Protein AF-A0A7S2K1T1-F1 (afdb_monomer)

Sequence (163 aa):
AFFVMLGIGYVFSIVCDGRDSVTALYFAISTLSTAGMVTTKTVGNSAHVVFLSFYCLIGVPIYCTMLGSFANILTQRYMEQQVEETINASLTAAETEFLGHLADDAGRGEITLAEFTELELLRLGAVDRDTLRRIREQFERLDRCGAGKLQKSQILHAHHASA

Organism: NCBI:txid1333877

Radius of gyration: 29.75 Å; Cα contacts (8 Å, |Δi|>4): 101; chains: 1; bounding box: 66×31×73 Å

Nearest PDB structures (foldseek):
  7oq1-assembly1_A  TM=8.433E-01  e=2.326E-02  Bacillus cereus ATCC 14579
  6v8y-assembly1_A-2  TM=8.614E-01  e=4.343E-02  Bacillus cereus
  3k0g-assembly1_A  TM=8.829E-01  e=6.937E-02  Bacillus cereus
  3k03-assembly1_A  TM=8.581E-01  e=7.307E-02  Bacillus cereus

Secondary structure (DSSP, 8-state):
-HHHHHHHHHHHHHHTT---HHHHHHHHHHHHTT---S--S-TT-HHHHHHHHHHHHHHHHHHHHHHHHHHHHHHHHHHHHHHHHHHHSPPPHHHHHHHHHHHHHTT-SS--HHHHHHHHHHHTTSS-HHHHHHHHHHHHHH-TT--S---HHHHHHHHHTT-

Foldseek 3Di:
DQVVLLVVQLCCCCPVQVDDSVVSSVCSVCLLCVVNPDDRPPPVDPVRVVVSVVSSVPSNVVSVVVVVVVVVVVVVVVLVVQLVCLVPDDDDPVLVVQQCVVCVVVVHNDRDPVSVVVSSCVSSVVDDPVRVVVVVVVVVVLPPVPPSDHDPVSVVVVVVVVD

Solvent-accessible surface area (backbone atoms only — not comparable to full-atom values): 9333 Å² total; per-residue (Å²): 110,52,71,57,50,40,48,53,39,24,50,47,30,33,73,77,59,68,40,57,69,70,59,11,46,50,30,23,53,28,41,34,70,69,67,50,83,53,75,74,87,56,75,87,39,67,68,58,54,55,50,49,52,55,47,43,68,54,33,31,59,43,40,51,54,52,51,50,52,52,49,48,56,56,49,49,53,54,51,53,49,50,51,53,51,58,72,70,46,80,82,48,74,68,55,53,49,51,50,48,53,59,20,53,76,69,73,35,102,59,82,47,73,66,61,54,49,54,50,50,37,45,74,68,63,76,44,54,74,68,60,53,50,53,54,50,54,52,49,53,70,68,31,80,78,72,71,89,63,81,55,74,68,63,57,56,58,53,62,67,76,75,113

Mean predicted aligned error: 11.03 Å

InterPro domains:
  IPR011992 EF-hand domain pair [SSF47473] (87-158)

pLDDT: mean 82.59, std 10.38, range [40.81, 94.25]

Structure (mmCIF, N/CA/C/O backbone):
data_AF-A0A7S2K1T1-F1
#
_entry.id   AF-A0A7S2K1T1-F1
#
loop_
_atom_site.group_PDB
_atom_site.id
_atom_site.type_symbol
_atom_site.label_atom_id
_atom_site.label_alt_id
_atom_site.label_comp_id
_atom_site.label_asym_id
_atom_site.label_entity_id
_atom_site.label_seq_id
_atom_site.pdbx_PDB_ins_code
_atom_site.Cartn_x
_atom_site.Cartn_y
_atom_site.Cartn_z
_atom_site.occupancy
_atom_site.B_iso_or_equiv
_atom_site.auth_seq_id
_atom_site.auth_comp_id
_atom_site.auth_asym_id
_atom_site.auth_atom_id
_atom_site.pdbx_PDB_model_num
ATOM 1 N N . ALA A 1 1 ? 3.862 -7.357 -16.609 1.00 84.69 1 ALA A N 1
ATOM 2 C CA . ALA A 1 1 ? 3.775 -6.181 -17.503 1.00 84.69 1 ALA A CA 1
ATOM 3 C C . ALA A 1 1 ? 5.008 -5.283 -17.390 1.00 84.69 1 ALA A C 1
ATOM 5 O O . ALA A 1 1 ? 5.692 -5.107 -18.388 1.00 84.69 1 ALA A O 1
ATOM 6 N N . PHE A 1 2 ? 5.348 -4.786 -16.194 1.00 88.88 2 PHE A N 1
ATOM 7 C CA . PHE A 1 2 ? 6.507 -3.902 -16.000 1.00 88.88 2 PHE A CA 1
ATOM 8 C C . PHE A 1 2 ? 7.837 -4.481 -16.516 1.00 88.88 2 PHE A C 1
ATOM 10 O O . PHE A 1 2 ? 8.474 -3.869 -17.366 1.00 88.88 2 PHE A O 1
ATOM 17 N N . PHE A 1 3 ? 8.210 -5.694 -16.091 1.00 90.44 3 PHE A N 1
ATOM 18 C CA . PHE A 1 3 ? 9.455 -6.339 -16.538 1.00 90.44 3 PHE A CA 1
ATOM 19 C C . PHE A 1 3 ? 9.522 -6.565 -18.056 1.00 90.44 3 PHE A C 1
ATOM 21 O O . PHE A 1 3 ? 10.604 -6.547 -18.632 1.00 90.44 3 PHE A O 1
ATOM 28 N N . VAL A 1 4 ? 8.369 -6.730 -18.714 1.00 91.69 4 VAL A N 1
ATOM 29 C CA . VAL A 1 4 ? 8.293 -6.876 -20.176 1.00 91.69 4 VAL A CA 1
ATOM 30 C C . VAL A 1 4 ? 8.620 -5.549 -20.854 1.00 91.69 4 VAL A C 1
ATOM 32 O O . VAL A 1 4 ? 9.453 -5.524 -21.754 1.00 91.69 4 VAL A O 1
ATOM 35 N N . MET A 1 5 ? 8.035 -4.438 -20.390 1.00 90.56 5 MET A N 1
ATOM 36 C CA . MET A 1 5 ? 8.374 -3.106 -20.906 1.00 90.56 5 MET A CA 1
ATOM 37 C C . MET A 1 5 ? 9.839 -2.760 -20.643 1.00 90.56 5 MET A C 1
ATOM 39 O O . MET A 1 5 ? 10.531 -2.317 -21.552 1.00 90.56 5 MET A O 1
ATOM 43 N N . LEU A 1 6 ? 10.348 -3.065 -19.449 1.00 92.88 6 LEU A N 1
ATOM 44 C CA . LEU A 1 6 ? 11.758 -2.875 -19.119 1.00 92.88 6 LEU A CA 1
ATOM 45 C C . LEU A 1 6 ? 12.680 -3.655 -20.072 1.00 92.88 6 LEU A C 1
ATOM 47 O O . LEU A 1 6 ? 13.657 -3.098 -20.567 1.00 92.88 6 LEU A O 1
ATOM 51 N N . GLY A 1 7 ? 12.340 -4.909 -20.387 1.00 92.38 7 GLY A N 1
ATOM 52 C CA . GLY A 1 7 ? 13.068 -5.718 -21.366 1.00 92.38 7 GLY A CA 1
ATOM 53 C C . GLY A 1 7 ? 13.017 -5.142 -22.785 1.00 92.38 7 GLY A C 1
ATOM 54 O O . GLY A 1 7 ? 14.045 -5.078 -23.453 1.00 92.38 7 GLY A O 1
ATOM 55 N N . ILE A 1 8 ? 11.851 -4.664 -23.231 1.00 91.75 8 ILE A N 1
ATOM 56 C CA . ILE A 1 8 ? 11.682 -4.029 -24.548 1.00 91.75 8 ILE A CA 1
ATOM 57 C C . ILE A 1 8 ? 12.561 -2.773 -24.666 1.00 91.75 8 ILE A C 1
ATOM 59 O O . ILE A 1 8 ? 13.291 -2.629 -25.647 1.00 91.75 8 ILE A O 1
ATOM 63 N N . GLY A 1 9 ? 12.547 -1.896 -23.657 1.00 89.00 9 GLY A N 1
ATOM 64 C CA . GLY A 1 9 ? 13.394 -0.700 -23.627 1.00 89.00 9 GLY A CA 1
ATOM 65 C C . GLY A 1 9 ? 14.889 -1.029 -23.579 1.00 89.00 9 GLY A C 1
ATOM 66 O O . GLY A 1 9 ? 15.683 -0.386 -24.266 1.00 89.00 9 GLY A O 1
ATOM 67 N N . TYR A 1 10 ? 15.271 -2.061 -22.822 1.00 91.62 10 TYR A N 1
ATOM 68 C CA . TYR A 1 10 ? 16.651 -2.545 -22.731 1.00 91.62 10 TYR A CA 1
ATOM 69 C C . TYR A 1 10 ? 17.167 -3.063 -24.080 1.00 91.62 10 TYR A C 1
ATOM 71 O O . TYR A 1 10 ? 18.208 -2.612 -24.561 1.00 91.62 10 TYR A O 1
ATOM 79 N N . VAL A 1 11 ? 16.412 -3.957 -24.728 1.00 90.94 11 VAL A N 1
ATOM 80 C CA . VAL A 1 11 ? 16.776 -4.527 -26.035 1.00 90.94 11 VAL A CA 1
ATOM 81 C C . VAL A 1 11 ? 16.836 -3.438 -27.104 1.00 90.94 11 VAL A C 1
ATOM 83 O O . VAL A 1 11 ? 17.798 -3.397 -27.868 1.00 90.94 11 VAL A O 1
ATOM 86 N N . PHE A 1 12 ? 15.871 -2.514 -27.124 1.00 88.75 12 PHE A N 1
ATOM 87 C CA . PHE A 1 12 ? 15.893 -1.367 -28.033 1.00 88.75 12 PHE A CA 1
ATOM 88 C C . PHE A 1 12 ? 17.163 -0.520 -27.854 1.00 88.75 12 PHE A C 1
ATOM 90 O O . PHE A 1 12 ? 17.811 -0.148 -28.831 1.00 88.75 12 PHE A O 1
ATOM 97 N N . SER A 1 13 ? 17.569 -0.258 -26.610 1.00 86.06 13 SER A N 1
ATOM 98 C CA . SER A 1 13 ? 18.746 0.567 -26.319 1.00 86.06 13 SER A CA 1
ATOM 99 C C . SER A 1 13 ? 20.074 -0.095 -26.726 1.00 86.06 13 SER A C 1
ATOM 101 O O . SER A 1 13 ? 21.000 0.599 -27.151 1.00 86.06 13 SER A O 1
ATOM 103 N N . ILE A 1 14 ? 20.164 -1.428 -26.660 1.00 88.06 14 ILE A N 1
ATOM 104 C CA . ILE A 1 14 ? 21.338 -2.184 -27.130 1.00 88.06 14 ILE A CA 1
ATOM 105 C C . ILE A 1 14 ? 21.349 -2.297 -28.654 1.00 88.06 14 ILE A C 1
ATOM 107 O O . ILE A 1 14 ? 22.350 -1.970 -29.284 1.00 88.06 14 ILE A O 1
ATOM 111 N N . VAL A 1 15 ? 20.250 -2.757 -29.255 1.00 85.31 15 VAL A N 1
ATOM 112 C CA . VAL A 1 15 ? 20.211 -3.115 -30.681 1.00 85.31 15 VAL A CA 1
ATOM 113 C C . VAL A 1 15 ? 20.178 -1.876 -31.569 1.00 85.31 15 VAL A C 1
ATOM 115 O O . VAL A 1 15 ? 20.888 -1.818 -32.569 1.00 85.31 15 VAL A O 1
ATOM 118 N N . CYS A 1 16 ? 19.361 -0.883 -31.220 1.00 79.31 16 CYS A N 1
ATOM 119 C CA . CYS A 1 16 ? 19.138 0.278 -32.077 1.00 79.31 16 CYS A CA 1
ATOM 120 C C . CYS A 1 16 ? 20.119 1.419 -31.785 1.00 79.31 16 CYS A C 1
ATOM 122 O O . CYS A 1 16 ? 20.466 2.172 -32.689 1.00 79.31 16 CYS A O 1
ATOM 124 N N . ASP A 1 17 ? 20.565 1.549 -30.536 1.00 76.88 17 ASP A N 1
ATOM 125 C CA . ASP A 1 17 ? 21.424 2.649 -30.081 1.00 76.88 17 ASP A CA 1
ATOM 126 C C . ASP A 1 17 ? 22.869 2.197 -29.766 1.00 76.88 17 ASP A C 1
ATOM 128 O O . ASP A 1 17 ? 23.715 3.034 -29.424 1.00 76.88 17 ASP A O 1
ATOM 132 N N . GLY A 1 18 ? 23.162 0.892 -29.880 1.00 78.50 18 GLY A N 1
ATOM 133 C CA . GLY A 1 18 ? 24.506 0.318 -29.737 1.00 78.50 18 GLY A CA 1
ATOM 134 C C . GLY A 1 18 ? 25.139 0.563 -28.369 1.00 78.50 18 GLY A C 1
ATOM 135 O O . GLY A 1 18 ? 26.351 0.759 -28.273 1.00 78.50 18 GLY A O 1
ATOM 136 N N . ARG A 1 19 ? 24.329 0.686 -27.312 1.00 78.19 19 ARG A N 1
ATOM 137 C CA . ARG A 1 19 ? 24.822 1.074 -25.986 1.00 78.19 19 ARG A CA 1
ATOM 138 C C . ARG A 1 19 ? 25.366 -0.100 -25.204 1.00 78.19 19 ARG A C 1
ATOM 140 O O . ARG A 1 19 ? 24.911 -1.229 -25.346 1.00 78.19 19 ARG A O 1
ATOM 147 N N . ASP A 1 20 ? 26.282 0.238 -24.305 1.00 88.69 20 ASP A N 1
ATOM 148 C CA . ASP A 1 20 ? 26.685 -0.659 -23.238 1.00 88.69 20 ASP A CA 1
ATOM 149 C C . ASP A 1 20 ? 25.468 -1.104 -22.410 1.00 88.69 20 ASP A C 1
ATOM 151 O O . ASP A 1 20 ? 24.548 -0.314 -22.154 1.00 88.69 20 ASP A O 1
ATOM 155 N N . SER A 1 21 ? 25.491 -2.362 -21.973 1.00 86.12 21 SER A N 1
ATOM 156 C CA . SER A 1 21 ? 24.413 -3.014 -21.228 1.00 86.12 21 SER A CA 1
ATOM 157 C C . SER A 1 21 ? 23.981 -2.218 -19.993 1.00 86.12 21 SER A C 1
ATOM 159 O O . SER A 1 21 ? 22.788 -2.112 -19.708 1.00 86.12 21 SER A O 1
ATOM 161 N N . VAL A 1 22 ? 24.920 -1.587 -19.280 1.00 89.00 22 VAL A N 1
ATOM 162 C CA . VAL A 1 22 ? 24.603 -0.788 -18.085 1.00 89.00 22 VAL A CA 1
ATOM 163 C C . VAL A 1 22 ? 23.828 0.473 -18.467 1.00 89.00 22 VAL A C 1
ATOM 165 O O . VAL A 1 22 ? 22.829 0.823 -17.836 1.00 89.00 22 VAL A O 1
ATOM 168 N N . THR A 1 23 ? 24.238 1.130 -19.552 1.00 87.25 23 THR A N 1
ATOM 169 C CA . THR A 1 23 ? 23.576 2.350 -20.038 1.00 87.25 23 THR A CA 1
ATOM 170 C C . THR A 1 23 ? 22.198 2.039 -20.626 1.00 87.25 23 THR A C 1
ATOM 172 O O 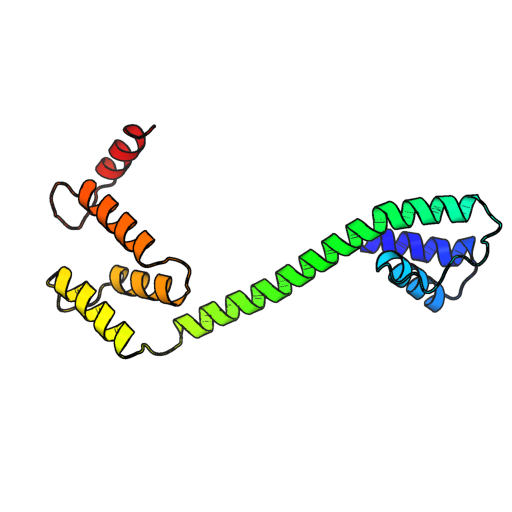. THR A 1 23 ? 21.274 2.841 -20.492 1.00 87.25 23 THR A O 1
ATOM 175 N N . ALA A 1 24 ? 22.036 0.869 -21.248 1.00 88.75 24 ALA A N 1
ATOM 176 C CA . ALA A 1 24 ? 20.759 0.393 -21.770 1.00 88.75 24 ALA A CA 1
ATOM 177 C C . ALA A 1 24 ? 19.733 0.132 -20.658 1.00 88.75 24 ALA A C 1
ATOM 179 O O . ALA A 1 24 ? 18.571 0.529 -20.772 1.00 88.75 24 ALA A O 1
ATOM 180 N N . LEU A 1 25 ? 20.167 -0.485 -19.555 1.00 89.62 25 LEU A N 1
ATOM 181 C CA . LEU A 1 25 ? 19.308 -0.704 -18.393 1.00 89.62 25 LEU A CA 1
ATOM 182 C C . LEU A 1 25 ? 18.933 0.622 -17.725 1.00 89.62 25 LEU A C 1
ATOM 184 O O . LEU A 1 25 ? 17.765 0.853 -17.408 1.00 89.62 25 LEU A O 1
ATOM 188 N N . TYR A 1 26 ? 19.910 1.515 -17.569 1.00 89.81 26 TYR A N 1
ATOM 189 C CA . TYR A 1 26 ? 19.686 2.842 -17.007 1.00 89.81 26 TYR A CA 1
ATOM 190 C C . TYR A 1 26 ? 18.701 3.667 -17.849 1.00 89.81 26 TYR A C 1
ATOM 192 O O . TYR A 1 26 ? 17.804 4.298 -17.294 1.00 89.81 26 TYR A O 1
ATOM 200 N N . PHE A 1 27 ? 18.798 3.593 -19.180 1.00 90.00 27 PHE A N 1
ATOM 201 C CA . PHE A 1 27 ? 17.822 4.180 -20.097 1.00 90.00 27 PHE A CA 1
ATOM 202 C C . PHE A 1 27 ? 16.413 3.629 -19.851 1.00 90.00 27 PHE A C 1
ATOM 204 O O . PHE A 1 27 ? 15.499 4.398 -19.572 1.00 90.00 27 PHE A O 1
ATOM 211 N N . ALA A 1 28 ? 16.240 2.304 -19.885 1.00 90.62 28 ALA A N 1
ATOM 212 C CA . ALA A 1 28 ? 14.925 1.683 -19.740 1.00 90.62 28 ALA A CA 1
ATOM 213 C C . ALA A 1 28 ? 14.243 2.060 -18.413 1.00 90.62 28 ALA A C 1
ATOM 215 O O . ALA A 1 28 ? 13.061 2.406 -18.411 1.00 90.62 28 ALA A O 1
ATOM 216 N N . ILE A 1 29 ? 14.991 2.050 -17.303 1.00 91.19 29 ILE A N 1
ATOM 217 C CA . ILE A 1 29 ? 14.479 2.415 -15.974 1.00 91.19 29 ILE A CA 1
ATOM 218 C C . ILE A 1 29 ? 14.183 3.916 -15.892 1.00 91.19 29 ILE A C 1
ATOM 220 O O . ILE A 1 29 ? 13.101 4.293 -15.450 1.00 91.19 29 ILE A O 1
ATOM 224 N N . SER A 1 30 ? 15.111 4.774 -16.332 1.00 91.88 30 SER A N 1
ATOM 225 C CA . SER A 1 30 ? 14.960 6.234 -16.259 1.00 91.88 30 SER A CA 1
ATOM 226 C C . SER A 1 30 ? 13.800 6.747 -17.116 1.00 91.88 30 SER A C 1
ATOM 228 O O . SER A 1 30 ? 13.092 7.670 -16.717 1.00 91.88 30 SER A O 1
ATOM 230 N N . THR A 1 31 ? 13.569 6.142 -18.282 1.00 91.06 31 THR A N 1
ATOM 231 C CA . THR A 1 31 ? 12.447 6.493 -19.156 1.00 91.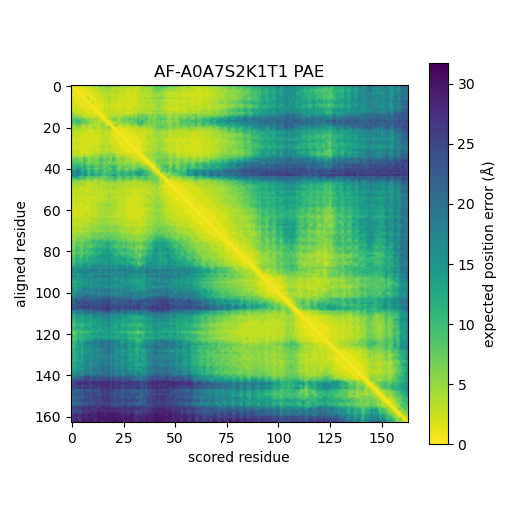06 31 THR A CA 1
ATOM 232 C C . THR A 1 31 ? 11.108 6.049 -18.561 1.00 91.06 31 THR A C 1
ATOM 234 O O . THR A 1 31 ? 10.169 6.841 -18.534 1.00 91.06 31 THR A O 1
ATOM 237 N N . LEU A 1 32 ? 11.013 4.821 -18.033 1.00 91.38 32 LEU A N 1
ATOM 238 C CA . LEU A 1 32 ? 9.784 4.328 -17.391 1.00 91.38 32 LEU A CA 1
ATOM 239 C C . LEU A 1 32 ? 9.445 5.088 -16.101 1.00 91.38 32 LEU A C 1
ATOM 241 O O . LEU A 1 32 ? 8.270 5.299 -15.813 1.00 91.38 32 LEU A O 1
ATOM 245 N N . SER A 1 33 ? 10.458 5.534 -15.351 1.00 91.62 33 SER A N 1
ATOM 246 C CA . SER A 1 33 ? 10.280 6.299 -14.115 1.00 91.62 33 SER A CA 1
ATOM 247 C C . SER A 1 33 ? 9.953 7.776 -14.332 1.00 91.62 33 SER A C 1
ATOM 249 O O . SER A 1 33 ? 9.840 8.510 -13.354 1.00 91.62 33 SER A O 1
ATOM 251 N N . THR A 1 34 ? 9.801 8.222 -15.585 1.00 88.81 34 THR A N 1
ATOM 252 C CA . THR A 1 34 ? 9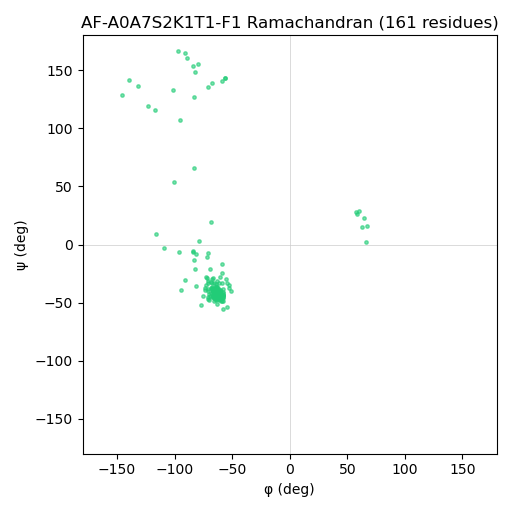.614 9.627 -16.009 1.00 88.81 34 THR A CA 1
ATOM 253 C C . THR A 1 34 ? 10.804 10.556 -15.767 1.00 88.81 34 THR A C 1
ATOM 255 O O . THR A 1 34 ? 10.732 11.732 -16.110 1.00 88.81 34 THR A O 1
ATOM 258 N N . ALA A 1 35 ? 11.923 10.046 -15.246 1.00 89.06 35 ALA A N 1
ATOM 259 C CA . ALA A 1 35 ? 13.122 10.853 -15.042 1.00 89.06 35 ALA A CA 1
ATOM 260 C C . ALA A 1 35 ? 13.757 11.297 -16.371 1.00 89.06 35 ALA A C 1
ATOM 262 O O . ALA A 1 35 ? 14.285 12.400 -16.458 1.00 89.06 35 ALA A O 1
ATOM 263 N N . GLY A 1 36 ? 13.718 10.438 -17.398 1.00 81.81 36 GLY A N 1
ATOM 264 C CA . GLY A 1 36 ? 14.118 10.790 -18.765 1.00 81.81 36 GLY A CA 1
ATOM 265 C C . GLY A 1 36 ? 15.564 11.282 -18.914 1.00 81.81 36 GLY A C 1
ATOM 266 O O . GLY A 1 36 ? 15.856 12.024 -19.847 1.00 81.81 36 GLY A O 1
ATOM 267 N N . MET A 1 37 ? 16.474 10.881 -18.018 1.00 80.19 37 MET A N 1
ATOM 268 C CA . MET A 1 37 ? 17.851 11.402 -17.956 1.00 80.19 37 MET A CA 1
ATOM 269 C C . MET A 1 37 ? 18.714 10.976 -19.145 1.00 80.19 37 MET A C 1
ATOM 271 O O . MET A 1 37 ? 19.720 11.613 -19.450 1.00 80.19 37 MET A O 1
ATOM 275 N N . VAL A 1 38 ? 18.325 9.904 -19.833 1.00 78.69 38 VAL A N 1
ATOM 276 C CA . VAL A 1 38 ? 18.989 9.445 -21.049 1.00 78.69 38 VAL A CA 1
ATOM 277 C C . VAL A 1 38 ? 17.960 9.390 -22.166 1.00 78.69 38 VAL A C 1
ATOM 279 O O . VAL A 1 38 ? 16.988 8.648 -22.087 1.00 78.69 38 VAL A O 1
ATOM 282 N N . THR A 1 39 ? 18.185 10.166 -23.222 1.00 72.00 39 THR A N 1
ATOM 283 C CA . THR A 1 39 ? 17.398 10.111 -24.464 1.00 72.00 39 THR A CA 1
ATOM 284 C C . THR A 1 39 ? 18.108 9.258 -25.507 1.00 72.00 39 THR A C 1
ATOM 286 O O . THR A 1 39 ? 19.279 8.942 -25.322 1.00 72.00 39 THR A O 1
ATOM 289 N N . THR A 1 40 ? 17.439 8.862 -26.591 1.00 69.75 40 THR A N 1
ATOM 290 C CA . THR A 1 40 ? 18.044 8.115 -27.710 1.00 69.75 40 THR A CA 1
ATOM 291 C C . THR A 1 40 ? 19.200 8.898 -28.338 1.00 69.75 40 THR A C 1
ATOM 293 O O . THR A 1 40 ? 19.079 10.108 -28.516 1.00 69.75 40 THR A O 1
ATOM 296 N N . LYS A 1 41 ? 20.298 8.236 -28.725 1.00 65.75 41 LYS A N 1
ATOM 297 C CA . LYS A 1 41 ? 21.446 8.903 -29.380 1.00 65.75 41 LYS A CA 1
ATOM 298 C C . LYS A 1 41 ? 21.060 9.426 -30.764 1.00 65.75 41 LYS A C 1
ATOM 300 O O . LYS A 1 41 ? 21.587 10.432 -31.229 1.00 65.75 41 LYS A O 1
ATOM 305 N N . THR A 1 42 ? 20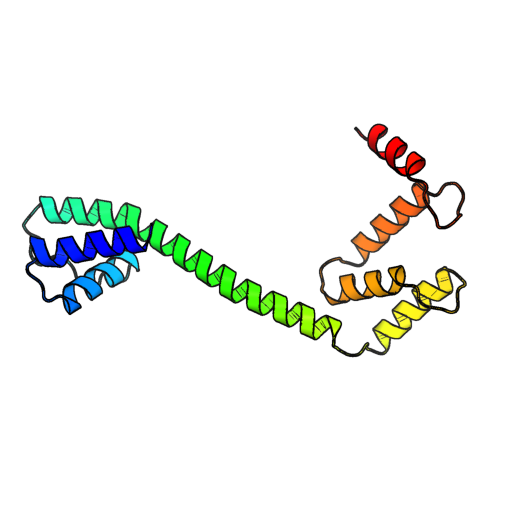.105 8.755 -31.397 1.00 64.69 42 THR A N 1
ATOM 306 C CA . THR A 1 42 ? 19.728 8.956 -32.795 1.00 64.69 42 THR A CA 1
ATOM 307 C C . THR A 1 42 ? 18.464 9.813 -32.926 1.00 64.69 42 THR A C 1
ATOM 309 O O . THR A 1 42 ? 17.499 9.413 -33.569 1.00 64.69 42 THR A O 1
ATOM 312 N N . VAL A 1 43 ? 18.453 11.007 -32.316 1.00 63.16 43 VAL A N 1
ATOM 313 C CA . VAL A 1 43 ? 17.286 11.927 -32.325 1.00 63.16 43 VAL A CA 1
ATOM 314 C C . VAL A 1 43 ? 16.860 12.325 -33.749 1.00 63.16 43 VAL A C 1
ATOM 316 O O . VAL A 1 43 ? 15.695 12.623 -33.988 1.00 63.16 43 VAL A O 1
ATOM 319 N N . GLY A 1 44 ? 17.779 12.270 -34.720 1.00 64.56 44 GLY A N 1
ATOM 320 C CA . GLY A 1 44 ? 17.481 12.511 -36.136 1.00 64.56 44 GLY A CA 1
ATOM 321 C C . GLY A 1 44 ? 16.689 11.398 -36.835 1.00 64.56 44 GLY A C 1
ATOM 322 O O . GLY A 1 44 ? 16.222 11.611 -37.950 1.00 64.56 44 GLY A O 1
ATOM 323 N N . ASN A 1 45 ? 16.517 10.223 -36.216 1.00 78.69 45 ASN A N 1
ATOM 324 C CA . ASN A 1 45 ? 15.737 9.129 -36.789 1.00 78.69 45 ASN A CA 1
ATOM 325 C C . ASN A 1 45 ? 14.297 9.149 -36.257 1.00 78.69 45 ASN A C 1
ATOM 327 O O . ASN A 1 45 ? 14.028 8.756 -35.118 1.00 78.69 45 ASN A O 1
ATOM 331 N N . SER A 1 46 ? 13.356 9.551 -37.113 1.00 81.44 46 SER A N 1
ATOM 332 C CA . SER A 1 46 ? 11.932 9.656 -36.775 1.00 81.44 46 SER A CA 1
ATOM 333 C C . SER A 1 46 ? 11.335 8.348 -36.238 1.00 81.44 46 SER A C 1
ATOM 335 O O . SER A 1 46 ? 10.449 8.395 -35.389 1.00 81.44 46 SER A O 1
ATOM 337 N N . ALA A 1 47 ? 11.844 7.181 -36.653 1.00 83.62 47 ALA A N 1
ATOM 338 C CA . ALA A 1 47 ? 11.355 5.890 -36.167 1.00 83.62 47 ALA A CA 1
ATOM 339 C C . ALA A 1 47 ? 11.641 5.666 -34.668 1.00 83.62 47 ALA A C 1
ATOM 341 O O . ALA A 1 47 ? 10.794 5.138 -33.949 1.00 83.62 47 ALA A O 1
ATOM 342 N N . HIS A 1 48 ? 12.804 6.110 -34.176 1.00 84.81 48 HIS A N 1
ATOM 343 C CA . HIS A 1 48 ? 13.187 5.954 -32.767 1.00 84.81 48 HIS A CA 1
ATOM 344 C C . HIS A 1 48 ? 12.357 6.868 -31.868 1.00 84.81 48 HIS A C 1
ATOM 346 O O . HIS A 1 48 ? 11.952 6.463 -30.781 1.00 84.81 48 HIS A O 1
ATOM 352 N N . VAL A 1 49 ? 12.078 8.084 -32.344 1.00 84.50 49 VAL A N 1
ATOM 353 C CA . VAL A 1 49 ? 11.256 9.061 -31.624 1.00 84.50 49 VAL A CA 1
ATOM 354 C C . VAL A 1 49 ? 9.825 8.549 -31.485 1.00 84.50 49 VAL A C 1
ATOM 356 O O . VAL A 1 49 ? 9.293 8.543 -30.379 1.00 84.50 49 VAL A O 1
ATOM 359 N N . VAL A 1 50 ? 9.229 8.043 -32.570 1.00 88.81 50 VAL A N 1
ATOM 360 C CA . VAL A 1 50 ? 7.869 7.478 -32.544 1.00 88.81 50 VAL A CA 1
ATOM 361 C C . VAL A 1 50 ? 7.790 6.272 -31.607 1.00 88.81 50 VAL A C 1
ATOM 363 O O . VAL A 1 50 ? 6.877 6.196 -30.785 1.00 88.81 50 VAL A O 1
ATOM 366 N N . PHE A 1 51 ? 8.765 5.359 -31.672 1.00 88.81 51 PHE A N 1
ATOM 367 C CA . PHE A 1 51 ? 8.838 4.234 -30.741 1.00 88.81 51 PHE A CA 1
ATOM 368 C C . PHE A 1 51 ? 8.914 4.707 -29.286 1.00 88.81 51 PHE A C 1
ATOM 370 O O . PHE A 1 51 ? 8.133 4.247 -28.454 1.00 88.81 51 PHE A O 1
ATOM 377 N N . LEU A 1 52 ? 9.806 5.657 -28.984 1.00 88.50 52 LEU A N 1
ATOM 378 C CA . LEU A 1 52 ? 9.968 6.202 -27.638 1.00 88.50 52 LEU A CA 1
ATOM 379 C C . LEU A 1 52 ? 8.677 6.858 -27.133 1.00 88.50 52 LEU A C 1
ATOM 381 O O . LEU A 1 52 ? 8.320 6.673 -25.973 1.00 88.50 52 LEU A O 1
ATOM 385 N N . SER A 1 53 ? 7.944 7.573 -27.990 1.00 89.19 53 SER A N 1
ATOM 386 C CA . SER A 1 53 ? 6.659 8.177 -27.626 1.00 89.19 53 SER A CA 1
ATOM 387 C C . SER A 1 53 ? 5.634 7.130 -27.187 1.00 89.19 53 SER A C 1
ATOM 389 O O . SER A 1 53 ? 5.045 7.272 -26.116 1.00 89.19 53 SER A O 1
ATOM 391 N N . PHE A 1 54 ? 5.451 6.054 -27.960 1.00 91.75 54 PHE A N 1
ATOM 392 C CA . PHE A 1 54 ? 4.537 4.968 -27.581 1.00 91.75 54 PHE A CA 1
ATOM 393 C C . PHE A 1 54 ? 5.026 4.197 -26.354 1.00 91.75 54 PHE A C 1
ATOM 395 O O . PHE A 1 54 ? 4.231 3.840 -25.483 1.00 91.75 54 PHE A O 1
ATOM 402 N N . TYR A 1 55 ? 6.336 3.980 -26.265 1.00 90.75 55 TYR A N 1
ATOM 403 C CA . TYR A 1 55 ? 6.963 3.318 -25.132 1.00 90.75 55 TYR A CA 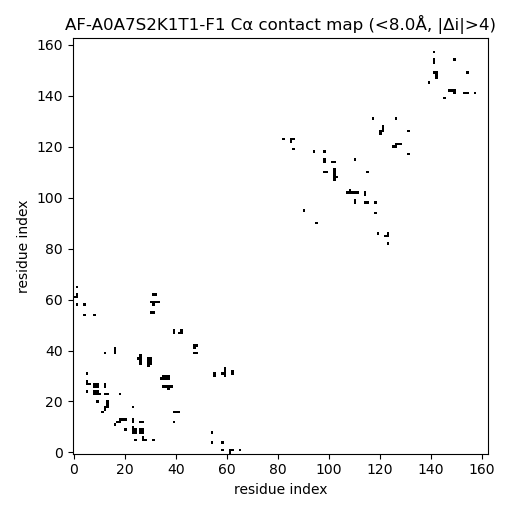1
ATOM 404 C C . TYR A 1 55 ? 6.730 4.088 -23.829 1.00 90.75 55 TYR A C 1
ATOM 406 O O . TYR A 1 55 ? 6.316 3.490 -22.840 1.00 90.75 55 TYR A O 1
ATOM 414 N N . CYS A 1 56 ? 6.907 5.410 -23.826 1.00 91.06 56 CYS A N 1
ATOM 415 C CA . CYS A 1 56 ? 6.606 6.251 -22.669 1.00 91.06 56 CYS A CA 1
ATOM 416 C C . CYS A 1 56 ? 5.106 6.270 -22.353 1.00 91.06 56 CYS A C 1
ATOM 418 O O . CYS A 1 56 ? 4.727 6.118 -21.193 1.00 91.06 56 CYS A O 1
ATOM 420 N N . LEU A 1 57 ? 4.253 6.414 -23.374 1.00 93.19 57 LEU A N 1
ATOM 421 C CA . LEU A 1 57 ? 2.800 6.509 -23.205 1.00 93.19 57 LEU A CA 1
ATOM 422 C C . LEU A 1 57 ? 2.211 5.285 -22.489 1.00 93.19 57 LEU A C 1
ATOM 424 O O . LEU A 1 57 ? 1.312 5.429 -21.667 1.00 93.19 57 LEU A O 1
ATOM 428 N N . ILE A 1 58 ? 2.727 4.090 -22.783 1.00 92.81 58 ILE A N 1
ATOM 429 C CA . ILE A 1 58 ? 2.246 2.832 -22.193 1.00 92.81 58 ILE A CA 1
ATOM 430 C C . ILE A 1 58 ? 3.082 2.435 -20.969 1.00 92.81 58 ILE A C 1
ATOM 432 O O . ILE A 1 58 ? 2.556 1.951 -19.965 1.00 92.81 58 ILE A O 1
ATOM 436 N N . GLY A 1 59 ? 4.395 2.639 -21.033 1.00 90.50 59 GLY A N 1
ATOM 437 C CA . GLY A 1 59 ? 5.337 2.213 -20.008 1.00 90.50 59 GLY A CA 1
ATOM 438 C C . GLY A 1 59 ? 5.199 2.979 -18.694 1.00 90.50 59 GLY A C 1
ATOM 439 O O . GLY A 1 59 ? 5.280 2.365 -17.630 1.00 90.50 59 GLY A O 1
ATOM 440 N N . VAL A 1 60 ? 4.925 4.287 -18.750 1.00 93.38 60 VAL A N 1
ATOM 441 C CA . VAL A 1 60 ? 4.783 5.130 -17.551 1.00 93.38 60 VAL A CA 1
ATOM 442 C C . VAL A 1 60 ? 3.562 4.729 -16.703 1.00 93.38 60 VAL A C 1
ATOM 444 O O . VAL A 1 60 ? 3.741 4.491 -15.505 1.00 93.38 60 VAL A O 1
ATOM 447 N N . PRO A 1 61 ? 2.343 4.552 -17.260 1.00 94.25 61 PRO A N 1
ATOM 448 C CA . PRO A 1 61 ? 1.215 4.020 -16.493 1.00 94.25 61 PRO A CA 1
ATOM 449 C C . PRO A 1 61 ? 1.498 2.642 -15.885 1.00 94.25 61 PRO A C 1
ATOM 451 O O . PRO A 1 61 ? 1.191 2.407 -14.718 1.00 94.25 61 PRO A O 1
ATOM 454 N N . ILE A 1 62 ? 2.140 1.738 -16.634 1.00 93.25 62 ILE A N 1
ATOM 455 C CA . ILE A 1 62 ? 2.496 0.406 -16.122 1.00 93.25 62 ILE A CA 1
ATOM 456 C C . ILE A 1 62 ? 3.476 0.517 -14.945 1.00 93.25 62 ILE A C 1
ATOM 458 O O . ILE A 1 62 ? 3.301 -0.173 -13.940 1.00 93.25 62 ILE A O 1
ATOM 462 N N . TYR A 1 63 ? 4.474 1.400 -15.023 1.00 92.62 63 TYR A N 1
ATOM 463 C CA . TYR A 1 63 ? 5.378 1.670 -13.904 1.00 92.62 63 TYR A CA 1
ATOM 464 C C . TYR A 1 63 ? 4.625 2.209 -12.678 1.00 92.62 63 TYR A C 1
ATOM 466 O O . TYR A 1 63 ? 4.830 1.718 -11.569 1.00 92.62 63 TYR A O 1
ATOM 474 N N . CYS A 1 64 ? 3.685 3.138 -12.877 1.00 92.38 64 CYS A N 1
ATOM 475 C CA . CYS A 1 64 ? 2.835 3.665 -11.809 1.00 92.38 64 CYS A CA 1
ATOM 476 C C . CYS A 1 64 ? 2.031 2.552 -11.108 1.00 92.38 64 CYS A C 1
ATOM 478 O O . CYS A 1 64 ? 2.016 2.481 -9.880 1.00 92.38 64 CYS A O 1
ATOM 480 N N . THR A 1 65 ? 1.439 1.619 -11.865 1.00 93.69 65 THR A N 1
ATOM 481 C CA . THR A 1 65 ? 0.697 0.487 -11.272 1.00 93.69 65 THR A CA 1
ATOM 482 C C . THR A 1 65 ? 1.584 -0.454 -10.454 1.00 93.69 65 THR A C 1
ATOM 484 O O . THR A 1 65 ? 1.161 -0.950 -9.406 1.00 93.69 65 THR A O 1
ATOM 487 N N . MET A 1 66 ? 2.833 -0.676 -10.883 1.00 92.56 66 MET A N 1
ATOM 488 C CA . MET A 1 66 ? 3.802 -1.446 -10.101 1.00 92.56 66 MET A CA 1
ATOM 489 C C . MET A 1 66 ? 4.132 -0.725 -8.793 1.00 92.56 66 MET A C 1
ATOM 491 O O . MET A 1 66 ? 4.134 -1.357 -7.738 1.00 92.56 66 MET A O 1
ATOM 495 N N . LEU A 1 67 ? 4.382 0.585 -8.852 1.00 92.31 67 LEU A N 1
ATOM 496 C CA . LEU A 1 67 ? 4.693 1.380 -7.669 1.00 92.31 67 LEU A CA 1
ATOM 497 C C . LEU A 1 67 ? 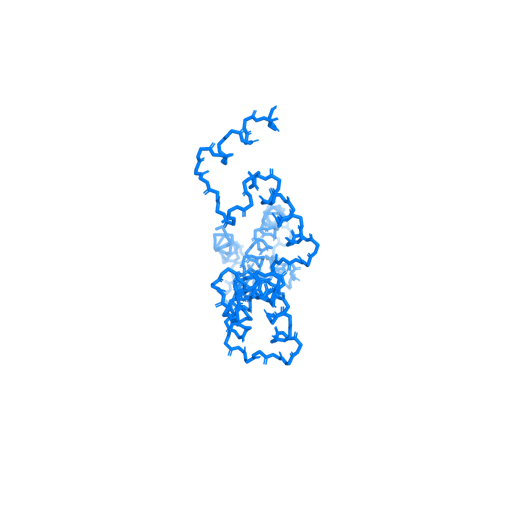3.523 1.390 -6.676 1.00 92.31 67 LEU A C 1
ATOM 499 O O . LEU A 1 67 ? 3.742 1.204 -5.483 1.00 92.31 67 LEU A O 1
ATOM 503 N N . GLY A 1 68 ? 2.285 1.511 -7.165 1.00 92.75 68 GLY A N 1
ATOM 504 C CA . GLY A 1 68 ? 1.081 1.388 -6.339 1.00 92.75 68 GLY A CA 1
ATOM 505 C C . GLY A 1 68 ? 0.951 0.010 -5.684 1.00 92.75 68 GLY A C 1
ATOM 506 O O . GLY A 1 68 ? 0.659 -0.086 -4.497 1.00 92.75 68 GLY A O 1
ATOM 507 N N . SER A 1 69 ? 1.258 -1.064 -6.415 1.00 92.44 69 SER A N 1
ATOM 508 C CA . SER A 1 69 ? 1.269 -2.421 -5.847 1.00 92.44 69 SER A CA 1
ATOM 509 C C . SER A 1 69 ? 2.329 -2.570 -4.751 1.00 92.44 69 SER A C 1
ATOM 511 O O . SER A 1 69 ? 2.076 -3.183 -3.718 1.00 92.44 69 SER A O 1
ATOM 513 N N . PHE A 1 70 ? 3.507 -1.975 -4.945 1.00 91.62 70 PHE A N 1
ATOM 514 C CA . PHE A 1 70 ? 4.569 -1.971 -3.941 1.00 91.62 70 PHE A CA 1
ATOM 515 C C . PHE A 1 70 ? 4.180 -1.162 -2.694 1.00 91.62 70 PHE A C 1
ATOM 517 O O . PHE A 1 70 ? 4.405 -1.614 -1.572 1.00 91.62 70 PHE A O 1
ATOM 524 N N . ALA A 1 71 ? 3.534 -0.008 -2.880 1.00 92.94 71 ALA A N 1
ATOM 525 C CA . ALA A 1 71 ? 2.985 0.788 -1.786 1.00 92.94 71 ALA A CA 1
ATOM 526 C C . ALA A 1 71 ? 1.910 0.017 -1.000 1.00 92.94 71 ALA A C 1
ATOM 528 O O . ALA A 1 71 ? 1.912 0.053 0.230 1.00 92.94 71 ALA A O 1
ATOM 529 N N . ASN A 1 72 ? 1.048 -0.744 -1.680 1.00 93.06 72 ASN A N 1
ATOM 530 C CA . ASN A 1 72 ? 0.059 -1.605 -1.026 1.00 93.06 72 ASN A CA 1
ATOM 531 C C . ASN A 1 72 ? 0.713 -2.703 -0.179 1.00 93.06 72 ASN A C 1
ATOM 533 O O . ASN A 1 72 ? 0.288 -2.934 0.943 1.00 93.06 72 ASN A O 1
ATOM 537 N N . ILE A 1 73 ? 1.778 -3.344 -0.666 1.00 92.19 73 ILE A N 1
ATOM 538 C CA . ILE A 1 73 ? 2.504 -4.358 0.119 1.00 92.19 73 ILE A CA 1
ATOM 539 C C . ILE A 1 73 ? 3.114 -3.736 1.382 1.00 92.19 73 ILE A C 1
ATOM 541 O O . ILE A 1 73 ? 3.056 -4.328 2.460 1.00 92.19 73 ILE A O 1
ATOM 545 N N . LEU A 1 74 ? 3.701 -2.542 1.259 1.00 89.94 74 LEU A N 1
ATOM 546 C CA . LEU A 1 74 ? 4.307 -1.850 2.394 1.00 89.94 74 LEU A CA 1
ATOM 547 C C . LEU A 1 74 ? 3.255 -1.423 3.427 1.00 89.94 74 LEU A C 1
ATOM 549 O O . LEU A 1 74 ? 3.440 -1.640 4.622 1.00 89.94 74 LEU A O 1
ATOM 553 N N . THR A 1 75 ? 2.146 -0.847 2.963 1.00 91.56 75 THR A N 1
ATOM 554 C CA . THR A 1 75 ? 1.039 -0.418 3.830 1.00 91.56 75 THR A CA 1
ATOM 555 C C . THR A 1 75 ? 0.340 -1.603 4.483 1.00 91.56 75 THR A C 1
ATOM 557 O O . THR A 1 75 ? 0.073 -1.540 5.676 1.00 91.56 75 THR A O 1
ATOM 560 N N . GLN A 1 76 ? 0.128 -2.707 3.764 1.00 90.81 76 GLN A N 1
ATOM 561 C CA . GLN A 1 76 ? -0.466 -3.920 4.324 1.00 90.81 76 GLN A CA 1
ATOM 562 C C . GLN A 1 76 ? 0.350 -4.452 5.507 1.00 90.81 76 GLN A C 1
ATOM 564 O O . GLN A 1 76 ? -0.218 -4.715 6.561 1.00 90.81 76 GLN A O 1
ATOM 569 N N . ARG A 1 77 ? 1.681 -4.534 5.379 1.00 87.06 77 ARG A N 1
ATOM 570 C CA . ARG A 1 77 ? 2.544 -4.968 6.491 1.00 87.06 77 ARG A CA 1
ATOM 571 C C . ARG A 1 77 ? 2.461 -4.044 7.697 1.00 87.06 77 ARG A C 1
ATOM 573 O O . ARG A 1 77 ? 2.443 -4.513 8.828 1.00 87.06 77 ARG A O 1
ATOM 580 N N . TYR A 1 78 ? 2.407 -2.739 7.452 1.00 85.81 78 TYR A N 1
ATOM 581 C CA . TYR A 1 78 ? 2.266 -1.752 8.517 1.00 85.81 78 TYR A CA 1
ATOM 582 C C . TYR A 1 78 ? 0.906 -1.858 9.225 1.00 85.81 78 TYR A C 1
ATOM 584 O O . TYR A 1 78 ? 0.836 -1.739 10.445 1.00 85.81 78 TYR A O 1
ATOM 592 N N . MET A 1 79 ? -0.169 -2.119 8.478 1.00 85.81 79 MET A N 1
ATOM 593 C CA . MET A 1 79 ? -1.497 -2.349 9.050 1.00 85.81 79 MET A CA 1
ATOM 594 C C . MET A 1 79 ? -1.550 -3.645 9.863 1.00 85.81 79 MET A C 1
ATOM 596 O O . MET A 1 79 ? -2.070 -3.631 10.971 1.00 85.81 79 MET A O 1
ATOM 600 N N . GLU A 1 80 ? -0.986 -4.742 9.352 1.00 87.06 80 GLU A N 1
ATOM 601 C CA . GLU A 1 80 ? -0.919 -6.025 10.068 1.00 87.06 80 GLU A CA 1
ATOM 602 C C . GLU A 1 80 ? -0.173 -5.886 11.404 1.00 87.06 80 GLU A C 1
ATOM 604 O O . GLU A 1 80 ? -0.666 -6.351 12.430 1.00 87.06 80 GLU A O 1
ATOM 609 N N . GLN A 1 81 ? 0.957 -5.171 11.413 1.00 86.38 81 GLN A N 1
ATOM 610 C CA . GLN A 1 81 ? 1.710 -4.888 12.638 1.00 86.38 81 GLN A CA 1
ATOM 611 C C . GLN A 1 81 ? 0.901 -4.064 13.642 1.00 86.38 81 GLN A C 1
ATOM 613 O O . GLN A 1 81 ? 0.852 -4.417 14.815 1.00 86.38 81 GLN A O 1
ATOM 618 N N . GLN A 1 82 ? 0.213 -3.009 13.198 1.00 85.19 82 GLN A N 1
ATOM 619 C CA . GLN A 1 82 ? -0.624 -2.204 14.092 1.00 85.19 82 GLN A CA 1
ATOM 620 C C . GLN A 1 82 ? -1.787 -2.993 14.696 1.00 85.19 82 GLN A C 1
ATOM 622 O O . GLN A 1 82 ? -2.120 -2.790 15.864 1.00 85.19 82 GLN A O 1
ATOM 627 N N . VAL A 1 83 ? -2.406 -3.890 13.925 1.00 86.31 83 VAL A N 1
ATOM 628 C CA . VAL A 1 83 ? -3.466 -4.770 14.436 1.00 86.31 83 VAL A CA 1
ATOM 629 C C . VAL A 1 83 ? -2.912 -5.663 15.546 1.00 86.31 83 VAL A C 1
ATOM 631 O O . VAL A 1 83 ? -3.503 -5.743 16.620 1.00 86.31 83 VAL A O 1
ATOM 634 N N . GLU A 1 84 ? -1.759 -6.293 15.316 1.00 86.88 84 GLU A N 1
ATOM 635 C CA . GLU A 1 84 ? -1.123 -7.177 16.296 1.00 86.88 84 GLU A CA 1
ATOM 636 C C . GLU A 1 84 ? -0.662 -6.422 17.553 1.00 86.88 84 GLU A C 1
ATOM 638 O O . GLU A 1 84 ? -0.870 -6.896 18.671 1.00 86.88 84 GLU A O 1
ATOM 643 N N . GLU A 1 85 ? -0.088 -5.228 17.397 1.00 86.81 85 GLU A N 1
ATOM 644 C CA . GLU A 1 85 ? 0.303 -4.365 18.515 1.00 86.81 85 GLU A CA 1
ATOM 645 C C . GLU A 1 85 ? -0.906 -3.924 19.342 1.00 86.81 85 GLU A C 1
ATOM 647 O O . GLU A 1 85 ? -0.846 -3.947 20.569 1.00 86.81 85 GLU A O 1
ATOM 652 N N . THR A 1 86 ? -2.018 -3.575 18.691 1.00 84.19 86 THR A N 1
ATOM 653 C CA . THR A 1 86 ? -3.240 -3.130 19.375 1.00 84.19 86 THR A CA 1
ATOM 654 C C . THR A 1 86 ? -3.883 -4.264 20.171 1.00 84.19 86 THR A C 1
ATOM 656 O O . THR A 1 86 ? -4.216 -4.072 21.340 1.00 84.19 86 THR A O 1
ATOM 659 N N . ILE A 1 87 ? -3.993 -5.459 19.579 1.00 84.50 87 ILE A N 1
ATOM 660 C CA . ILE A 1 87 ? -4.567 -6.641 20.245 1.00 84.50 87 ILE A CA 1
ATOM 661 C C . ILE A 1 87 ? -3.710 -7.064 21.447 1.00 84.50 87 ILE A C 1
ATOM 663 O O . ILE A 1 87 ? -4.240 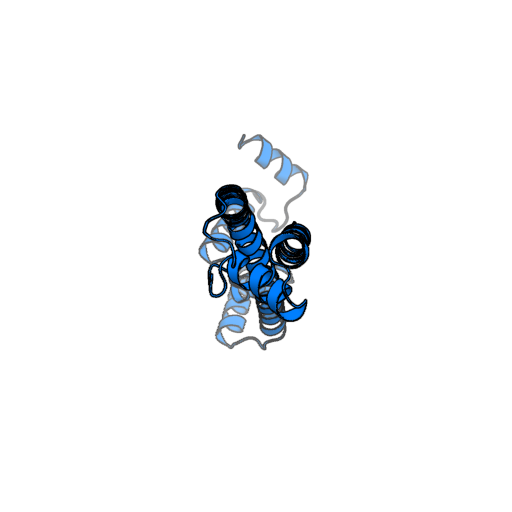-7.431 22.494 1.00 84.50 87 ILE A O 1
ATOM 667 N N . ASN A 1 88 ? -2.381 -7.006 21.318 1.00 83.75 88 ASN A N 1
ATOM 668 C CA . ASN A 1 88 ? -1.465 -7.408 22.388 1.00 83.75 88 ASN A CA 1
ATOM 669 C C . ASN A 1 88 ? -1.223 -6.310 23.439 1.00 83.75 88 ASN A C 1
ATOM 671 O O . ASN A 1 88 ? -0.659 -6.592 24.500 1.00 83.75 88 ASN A O 1
ATOM 675 N N . ALA A 1 89 ? -1.613 -5.063 23.169 1.00 85.19 89 ALA A N 1
ATOM 676 C CA . ALA A 1 89 ? -1.458 -3.966 24.112 1.00 85.19 89 ALA A CA 1
ATOM 677 C C . ALA A 1 89 ? -2.420 -4.113 25.297 1.00 85.19 89 ALA A C 1
ATOM 679 O O . ALA A 1 89 ? -3.618 -4.350 25.124 1.00 85.19 89 ALA A O 1
ATOM 680 N N . SER A 1 90 ? -1.902 -3.887 26.506 1.00 84.31 90 SER A N 1
ATOM 681 C CA . SER A 1 90 ? -2.694 -3.860 27.737 1.00 84.31 90 SER A CA 1
ATOM 682 C C . SER A 1 90 ? -3.834 -2.844 27.663 1.00 84.31 90 SER A C 1
ATOM 684 O O . SER A 1 90 ? -3.664 -1.741 27.142 1.00 84.31 90 SER A O 1
ATOM 686 N N . LEU A 1 91 ? -4.973 -3.206 28.253 1.00 84.06 91 LEU A N 1
ATOM 687 C CA . LEU A 1 91 ? -6.132 -2.327 28.359 1.00 84.06 91 LEU A CA 1
ATOM 688 C C . LEU A 1 91 ? -5.857 -1.138 29.286 1.00 84.06 91 LEU A C 1
ATOM 690 O O . LEU A 1 91 ? -5.275 -1.273 30.364 1.00 84.06 91 LEU A O 1
ATOM 694 N N . THR A 1 92 ? -6.327 0.029 28.870 1.00 87.00 92 THR A N 1
ATOM 695 C CA . THR A 1 92 ? -6.306 1.273 29.640 1.00 87.00 92 THR A CA 1
ATOM 696 C C . THR A 1 92 ? -7.451 1.286 30.653 1.00 87.00 92 THR A C 1
ATOM 698 O O . THR A 1 92 ? -8.497 0.683 30.426 1.00 87.00 92 THR A O 1
ATOM 701 N N . ALA A 1 93 ? -7.311 2.050 31.742 1.00 84.50 93 ALA A N 1
ATOM 702 C CA . ALA A 1 93 ? -8.356 2.199 32.762 1.00 84.50 93 ALA A CA 1
ATOM 703 C C . ALA A 1 93 ? -9.739 2.578 32.181 1.00 84.50 93 ALA A C 1
ATOM 705 O O . ALA A 1 93 ? -10.757 2.019 32.583 1.00 84.50 93 ALA A O 1
ATOM 706 N N . ALA A 1 94 ? -9.773 3.467 31.184 1.00 84.06 94 ALA A N 1
ATOM 707 C CA . ALA A 1 94 ? -11.011 3.859 30.506 1.00 84.06 94 ALA A CA 1
ATOM 708 C C . ALA A 1 94 ? -11.631 2.722 29.667 1.00 84.06 94 ALA A C 1
ATOM 710 O O . ALA A 1 94 ? -12.849 2.630 29.550 1.00 84.06 94 ALA A O 1
ATOM 711 N N . GLU A 1 95 ? -10.808 1.845 29.085 1.00 85.44 95 GLU A N 1
ATOM 712 C CA . GLU A 1 95 ? -11.271 0.688 28.304 1.00 85.44 95 GLU A CA 1
ATOM 713 C C . GLU A 1 95 ? -11.833 -0.399 29.229 1.00 85.44 95 GLU A C 1
ATOM 715 O O . GLU A 1 95 ? -12.861 -1.001 28.926 1.00 85.44 95 GLU A O 1
ATOM 720 N N . THR A 1 96 ? -11.213 -0.597 30.397 1.00 84.38 96 THR A N 1
ATOM 721 C CA . THR A 1 96 ? -11.7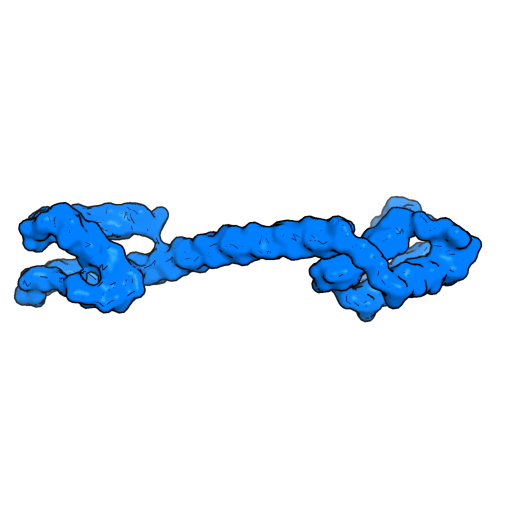41 -1.496 31.431 1.00 84.38 96 THR A CA 1
ATOM 722 C C . THR A 1 96 ? -13.037 -0.977 32.054 1.00 84.38 96 THR A C 1
ATOM 724 O O . THR A 1 96 ? -13.939 -1.767 32.311 1.00 84.38 96 THR A O 1
ATOM 727 N N . GLU A 1 97 ? -13.166 0.338 32.256 1.00 85.12 97 GLU A N 1
ATOM 728 C CA . GLU A 1 97 ? -14.408 0.963 32.731 1.00 85.12 97 GLU A CA 1
ATOM 729 C C . GLU A 1 97 ? -15.531 0.816 31.695 1.00 85.12 97 GLU A C 1
ATOM 731 O O . GLU A 1 97 ? -16.654 0.451 32.038 1.00 85.12 97 GLU A O 1
ATOM 736 N N . PHE A 1 98 ? -15.219 1.010 30.411 1.00 83.81 98 PHE A N 1
ATOM 737 C CA . PHE A 1 98 ? -16.170 0.797 29.321 1.00 83.81 98 PHE A CA 1
ATOM 738 C C . PHE A 1 98 ? -16.659 -0.658 29.240 1.00 83.81 98 PHE A C 1
ATOM 740 O O . PHE A 1 98 ? -17.858 -0.893 29.100 1.00 83.81 98 PHE A O 1
ATOM 747 N N . LEU A 1 99 ? -15.757 -1.633 29.388 1.00 83.69 99 LEU A N 1
ATOM 748 C CA . LEU A 1 99 ? -16.122 -3.049 29.515 1.00 83.69 99 LEU A CA 1
ATOM 749 C C . LEU A 1 99 ? -17.008 -3.318 30.737 1.00 83.69 99 LEU A C 1
ATOM 751 O O . LEU A 1 99 ? -17.953 -4.096 30.637 1.00 83.69 99 LEU A O 1
ATOM 755 N N . GLY A 1 100 ? -16.723 -2.663 31.865 1.00 82.00 100 GLY A N 1
ATOM 756 C CA . GLY A 1 100 ? -17.551 -2.739 33.068 1.00 82.00 100 GLY A CA 1
ATOM 757 C C . GLY A 1 100 ? -18.983 -2.278 32.806 1.00 82.00 100 GLY A C 1
ATOM 758 O O . GLY A 1 100 ? -19.921 -3.010 33.100 1.00 82.00 100 GLY A O 1
ATOM 759 N N . HIS A 1 101 ? -19.155 -1.125 32.154 1.00 82.81 101 HIS A N 1
ATOM 760 C CA . HIS A 1 101 ? -20.479 -0.630 31.765 1.00 82.81 101 HIS A CA 1
ATOM 761 C C . HIS A 1 101 ? -21.225 -1.584 30.826 1.00 82.81 101 HIS A C 1
ATOM 763 O O . HIS A 1 101 ? -22.415 -1.822 31.010 1.00 82.81 101 HIS A O 1
ATOM 769 N N . LEU A 1 102 ? -20.526 -2.166 29.848 1.00 77.56 102 LEU A N 1
ATOM 770 C CA . LEU A 1 102 ? -21.111 -3.141 28.927 1.00 77.56 102 LEU A CA 1
ATOM 771 C C . LEU A 1 102 ? -21.614 -4.407 29.642 1.00 77.56 102 LEU A C 1
ATOM 773 O O . LEU A 1 102 ? -22.678 -4.921 29.297 1.00 77.56 102 LEU A O 1
ATOM 777 N N . ALA A 1 103 ? -20.859 -4.901 30.623 1.00 77.81 103 ALA A N 1
ATOM 778 C CA . ALA A 1 103 ? -21.206 -6.090 31.396 1.00 77.81 103 ALA A CA 1
ATOM 779 C C . ALA A 1 103 ? -22.346 -5.818 32.404 1.00 77.81 103 ALA A C 1
ATOM 781 O O . ALA A 1 103 ? -23.265 -6.635 32.551 1.00 77.81 103 ALA A O 1
ATOM 782 N N . ASP A 1 104 ? -22.335 -4.640 33.038 1.00 75.75 104 ASP A N 1
ATOM 783 C CA . ASP A 1 104 ? -23.367 -4.191 33.979 1.00 75.75 104 ASP A CA 1
ATOM 784 C C . ASP A 1 104 ? -24.723 -3.967 33.297 1.00 75.75 104 ASP A C 1
ATOM 786 O O . ASP A 1 104 ? -25.751 -4.360 33.853 1.00 75.75 104 ASP A O 1
ATOM 790 N N . ASP A 1 105 ? -24.745 -3.431 32.070 1.00 69.25 105 ASP A N 1
ATOM 791 C CA . ASP A 1 105 ? -25.969 -3.310 31.260 1.00 69.25 105 ASP A CA 1
ATOM 792 C C . ASP A 1 105 ? -26.627 -4.679 31.012 1.00 69.25 105 ASP A C 1
ATOM 794 O O . ASP A 1 105 ? -27.853 -4.799 30.949 1.00 69.25 105 ASP A O 1
ATOM 798 N N . ALA A 1 106 ? -25.819 -5.737 30.905 1.00 64.62 106 ALA A N 1
ATOM 799 C CA . ALA A 1 106 ? -26.298 -7.109 30.772 1.00 64.62 106 ALA A CA 1
ATOM 800 C C . ALA A 1 106 ? -26.635 -7.770 32.124 1.00 64.62 106 ALA A C 1
ATOM 802 O O . ALA A 1 106 ? -27.122 -8.905 32.143 1.00 64.62 106 ALA A O 1
ATOM 803 N N . GLY A 1 107 ? -26.364 -7.098 33.249 1.00 65.62 107 GLY A N 1
ATOM 804 C CA . GLY A 1 107 ? -26.550 -7.616 34.605 1.00 65.62 107 GLY A CA 1
ATOM 805 C C . GLY A 1 107 ? -25.653 -8.811 34.934 1.00 65.62 107 GLY A C 1
ATOM 806 O O . GLY A 1 107 ? -25.997 -9.619 35.802 1.00 65.62 107 GLY A O 1
ATOM 807 N N . ARG A 1 108 ? -24.533 -8.973 34.219 1.00 64.62 108 ARG A N 1
ATOM 808 C CA . ARG A 1 108 ? -23.598 -10.092 34.378 1.00 64.62 108 ARG A CA 1
ATOM 809 C C . ARG A 1 108 ? -22.262 -9.519 34.830 1.00 64.62 108 ARG A C 1
ATOM 811 O O . ARG A 1 108 ? -21.619 -8.818 34.072 1.00 64.62 108 ARG A O 1
ATOM 818 N N . GLY A 1 109 ? -21.807 -9.855 36.036 1.00 70.69 109 GLY A N 1
ATOM 819 C CA . GLY A 1 109 ? -20.487 -9.440 36.544 1.00 70.69 109 GLY A CA 1
ATOM 820 C C . GLY A 1 109 ? -19.290 -10.089 35.827 1.00 70.69 109 GLY A C 1
ATOM 821 O O . GLY A 1 109 ? -18.202 -10.151 36.392 1.00 70.69 109 GLY A O 1
ATOM 822 N N . GLU A 1 110 ? -19.493 -10.622 34.621 1.00 80.31 110 GLU A N 1
ATOM 823 C CA . GLU A 1 110 ? -18.507 -11.317 33.800 1.00 80.31 110 GLU A CA 1
ATOM 824 C C . GLU A 1 110 ? -18.549 -10.758 32.376 1.00 80.31 110 GLU A C 1
ATOM 826 O O . GLU A 1 110 ? -19.625 -10.586 31.805 1.00 80.31 110 GLU A O 1
ATOM 831 N N . ILE A 1 111 ? -17.369 -10.532 31.795 1.00 83.31 111 ILE A N 1
ATOM 832 C CA . ILE A 1 111 ? -17.215 -10.047 30.422 1.00 83.31 111 ILE A CA 1
ATOM 833 C C . ILE A 1 111 ? -17.311 -11.226 29.452 1.00 83.31 111 ILE A C 1
ATOM 835 O O . ILE A 1 111 ? -16.571 -12.208 29.557 1.00 83.31 111 ILE A O 1
ATOM 839 N N . THR A 1 112 ? -18.193 -11.116 28.466 1.00 85.56 112 THR A N 1
ATOM 840 C CA . THR A 1 112 ? -18.358 -12.109 27.403 1.00 85.56 112 THR A CA 1
ATOM 841 C C . THR A 1 112 ? -17.454 -11.826 26.203 1.00 85.56 112 THR A C 1
ATOM 843 O O . THR A 1 112 ? -17.023 -10.700 25.961 1.00 85.56 112 THR A O 1
ATOM 846 N N . LEU A 1 113 ? -17.214 -12.852 25.376 1.00 84.81 113 LEU A N 1
ATOM 847 C CA . LEU A 1 113 ? -16.455 -12.702 24.128 1.00 84.81 113 LEU A CA 1
ATOM 848 C C . LEU A 1 113 ? -17.038 -11.608 23.216 1.00 84.81 113 LEU A C 1
ATOM 850 O O . LEU A 1 113 ? -16.282 -10.941 22.520 1.00 84.81 113 LEU A O 1
ATOM 854 N N . ALA A 1 114 ? -18.360 -11.416 23.221 1.00 84.06 114 ALA A N 1
ATOM 855 C CA . ALA A 1 114 ? -19.017 -10.386 22.420 1.00 84.06 114 ALA A CA 1
ATOM 856 C C . ALA A 1 114 ? -18.623 -8.970 22.872 1.00 84.06 114 ALA A C 1
ATOM 858 O O . ALA A 1 114 ? -18.252 -8.155 22.034 1.00 84.06 114 ALA A O 1
ATOM 859 N N . GLU A 1 115 ? -18.635 -8.711 24.181 1.00 85.25 115 GLU A N 1
ATOM 860 C CA . GLU A 1 115 ? -18.261 -7.418 24.775 1.00 85.25 115 GLU A CA 1
ATOM 861 C C . GLU A 1 115 ? -16.759 -7.142 24.598 1.00 85.25 115 GLU A C 1
ATOM 863 O O . GLU A 1 115 ? -16.365 -6.031 24.247 1.00 85.25 115 GLU A O 1
ATOM 868 N N . PHE A 1 116 ? -15.915 -8.171 24.739 1.00 86.94 116 PHE A N 1
ATOM 869 C CA . PHE A 1 116 ? -14.484 -8.056 24.444 1.00 86.94 116 PHE A CA 1
ATOM 870 C C . PHE A 1 116 ? -14.221 -7.769 22.957 1.00 86.94 116 PHE A C 1
ATOM 872 O O . PHE A 1 116 ? -13.417 -6.906 22.622 1.00 86.94 116 PHE A O 1
ATOM 879 N N . THR A 1 117 ? -14.940 -8.441 22.053 1.00 88.31 117 THR A N 1
ATOM 880 C CA . THR A 1 117 ? -14.817 -8.206 20.605 1.00 88.31 117 THR A CA 1
ATOM 881 C C . THR A 1 117 ? -15.295 -6.803 20.224 1.00 88.31 117 THR A C 1
ATOM 883 O O . THR A 1 117 ? -14.681 -6.166 19.375 1.00 88.31 117 THR A O 1
ATOM 886 N N . GLU A 1 118 ? -16.362 -6.297 20.853 1.00 88.00 118 GLU A N 1
ATOM 887 C CA . GLU A 1 118 ? -16.853 -4.927 20.654 1.00 88.00 118 GLU A CA 1
ATOM 888 C C . GLU A 1 118 ? -15.773 -3.892 21.003 1.00 88.00 118 GLU A C 1
ATOM 890 O O . GLU A 1 118 ? -15.513 -2.977 20.216 1.00 88.00 118 GLU A O 1
ATOM 895 N N . LEU A 1 119 ? -15.092 -4.076 22.140 1.00 88.31 119 LEU A N 1
ATOM 896 C CA . LEU A 1 119 ? -13.973 -3.224 22.527 1.00 88.31 119 LEU A CA 1
ATOM 897 C C . LEU A 1 119 ? -12.801 -3.335 21.542 1.00 88.31 119 LEU A C 1
ATOM 899 O O . LEU A 1 119 ? -12.287 -2.312 21.102 1.00 88.31 119 LEU A O 1
ATOM 903 N N . GLU A 1 120 ? -12.377 -4.543 21.172 1.00 88.44 120 GLU A N 1
ATOM 904 C CA . GLU A 1 120 ? -11.249 -4.722 20.248 1.00 88.44 120 GLU A CA 1
ATOM 905 C C . GLU A 1 120 ? -11.531 -4.107 18.866 1.00 88.44 120 GLU A C 1
ATOM 907 O O . GLU A 1 120 ? -10.661 -3.462 18.282 1.00 88.44 120 GLU A O 1
ATOM 912 N N . LEU A 1 121 ? -12.767 -4.191 18.362 1.00 88.56 121 LEU A N 1
ATOM 913 C CA . LEU A 1 121 ? -13.165 -3.526 17.114 1.00 88.56 121 LEU A CA 1
ATOM 914 C C . LEU A 1 121 ? -13.102 -1.992 17.206 1.00 88.56 121 LEU A C 1
ATOM 916 O O . LEU A 1 121 ? -12.747 -1.341 16.219 1.00 88.56 121 LEU A O 1
ATOM 920 N N . LEU A 1 122 ? -13.407 -1.424 18.379 1.00 88.19 122 LEU A N 1
ATOM 921 C CA . LEU A 1 122 ? -13.223 0.003 18.660 1.00 88.19 122 LEU A CA 1
ATOM 922 C C . LEU A 1 122 ? -11.738 0.379 18.733 1.00 88.19 122 LEU A C 1
ATOM 924 O O . LEU A 1 122 ? -11.346 1.394 18.158 1.00 88.19 122 LEU A O 1
ATOM 928 N N . ARG A 1 123 ? -10.909 -0.430 19.406 1.00 85.62 123 ARG A N 1
ATOM 929 C CA . ARG A 1 123 ? -9.459 -0.194 19.555 1.00 85.62 123 ARG A CA 1
ATOM 930 C C . ARG A 1 123 ? -8.734 -0.234 18.216 1.00 85.62 123 ARG A C 1
ATOM 932 O O . ARG A 1 123 ? -7.894 0.617 17.946 1.00 85.62 123 ARG A O 1
ATOM 939 N N . LEU A 1 124 ? -9.121 -1.165 17.348 1.00 87.25 124 LEU A N 1
ATOM 940 C CA . LEU A 1 124 ? -8.612 -1.269 15.980 1.00 87.25 124 LEU A CA 1
ATOM 941 C C . LEU A 1 124 ? -9.104 -0.137 15.062 1.00 87.25 124 LEU A C 1
ATOM 943 O O . LEU A 1 124 ? -8.677 -0.058 13.911 1.00 87.25 124 LEU A O 1
ATOM 947 N N . GLY A 1 125 ? -10.031 0.711 15.525 1.00 85.19 125 GLY A N 1
ATOM 948 C CA . GLY A 1 125 ? -10.660 1.749 14.708 1.00 85.19 125 GLY A CA 1
ATOM 949 C C . GLY A 1 125 ? -11.471 1.189 13.534 1.00 85.19 125 GLY A C 1
ATOM 950 O O . GLY A 1 125 ? -11.798 1.929 12.608 1.00 85.19 125 GLY A O 1
ATOM 951 N N . ALA A 1 126 ? -11.782 -0.112 13.552 1.00 85.44 126 ALA A N 1
ATOM 952 C CA . ALA A 1 126 ? -12.536 -0.784 12.499 1.00 85.44 126 ALA A CA 1
ATOM 953 C C . ALA A 1 126 ? -14.013 -0.367 12.512 1.00 85.44 126 ALA A C 1
ATOM 955 O O . ALA A 1 126 ? -14.676 -0.388 11.474 1.00 85.44 126 ALA A O 1
ATOM 956 N N . VAL A 1 127 ? -14.523 -0.002 13.690 1.00 88.06 127 VAL A N 1
ATOM 957 C CA . VAL A 1 127 ? -15.901 0.433 13.907 1.00 88.06 127 VAL A CA 1
ATOM 958 C C . VAL A 1 127 ? -15.905 1.597 14.894 1.00 88.06 127 VAL A C 1
ATOM 960 O O . VAL A 1 127 ? -15.139 1.611 15.852 1.00 88.06 127 VAL A O 1
ATOM 963 N N . ASP A 1 128 ? -16.769 2.582 14.670 1.00 87.44 128 ASP A N 1
ATOM 964 C CA . ASP A 1 128 ? -17.022 3.686 15.593 1.00 87.44 128 ASP A CA 1
ATOM 965 C C . ASP A 1 128 ? -18.171 3.370 16.574 1.00 87.44 128 ASP A C 1
ATOM 967 O O . ASP A 1 128 ? -18.980 2.458 16.373 1.00 87.44 128 ASP A O 1
ATOM 971 N N . ARG A 1 129 ? -18.282 4.163 17.647 1.00 84.44 129 ARG A N 1
ATOM 972 C CA . ARG A 1 129 ? -19.317 3.966 18.679 1.00 84.44 129 ARG A CA 1
ATOM 973 C C . ARG A 1 129 ? -20.744 4.104 18.139 1.00 84.44 129 ARG A C 1
ATOM 975 O O . ARG A 1 129 ? -21.639 3.413 18.624 1.00 84.44 129 ARG A O 1
ATOM 982 N N . ASP A 1 130 ? -20.981 4.970 17.152 1.00 86.81 130 ASP A N 1
ATOM 983 C CA . ASP A 1 130 ? -22.321 5.156 16.589 1.00 86.81 130 ASP A CA 1
ATOM 984 C C . ASP A 1 130 ? -22.745 3.947 15.759 1.00 86.81 130 ASP A C 1
ATOM 986 O O . ASP A 1 130 ? -23.897 3.513 15.844 1.00 86.81 130 ASP A O 1
ATOM 990 N N . THR A 1 131 ? -21.819 3.372 14.994 1.00 86.62 131 THR A N 1
ATOM 991 C CA . THR A 1 131 ? -22.068 2.145 14.235 1.00 86.62 131 THR A CA 1
ATOM 992 C C . THR A 1 131 ? -22.379 0.968 15.158 1.00 86.62 131 THR A C 1
ATOM 994 O O . THR A 1 131 ? -23.366 0.269 14.923 1.00 86.62 131 THR A O 1
ATOM 997 N N . LEU A 1 132 ? -21.625 0.780 16.246 1.00 86.31 132 LEU A N 1
ATOM 998 C CA . LEU A 1 132 ? -21.928 -0.263 17.237 1.00 86.31 132 LEU A CA 1
ATOM 999 C C . LEU A 1 132 ? -23.303 -0.083 17.882 1.00 86.31 132 LEU A C 1
ATOM 1001 O O . LEU A 1 132 ? -24.075 -1.041 17.966 1.00 86.31 132 LEU A O 1
ATOM 1005 N N . ARG A 1 133 ? -23.661 1.152 18.250 1.00 84.88 133 ARG A N 1
ATOM 1006 C CA . ARG A 1 133 ? -24.996 1.468 18.771 1.00 84.88 133 ARG A CA 1
ATOM 1007 C C . ARG A 1 133 ? -26.098 1.086 17.783 1.00 84.88 133 ARG A C 1
ATOM 1009 O O . ARG A 1 133 ? -27.062 0.437 18.174 1.00 84.88 133 ARG A O 1
ATOM 1016 N N . ARG A 1 134 ? -25.944 1.416 16.496 1.00 84.75 134 ARG A N 1
ATOM 1017 C CA . ARG A 1 134 ? -26.921 1.043 15.453 1.00 84.75 134 ARG A CA 1
ATOM 1018 C C . ARG A 1 134 ? -27.054 -0.470 15.293 1.00 84.75 134 ARG A C 1
ATOM 1020 O O . ARG A 1 134 ? -28.163 -0.965 15.102 1.00 84.75 134 ARG A O 1
ATOM 1027 N N . ILE A 1 135 ? -25.943 -1.204 15.375 1.00 86.00 135 ILE A N 1
ATOM 1028 C CA . ILE A 1 135 ? -25.952 -2.673 15.330 1.00 86.00 135 ILE A CA 1
ATOM 1029 C C . ILE A 1 135 ? -26.723 -3.229 16.534 1.00 86.00 135 ILE A C 1
ATOM 1031 O O . ILE A 1 135 ? -27.557 -4.121 16.363 1.00 86.00 135 ILE A O 1
ATOM 1035 N N . ARG A 1 136 ? -26.502 -2.674 17.731 1.00 81.75 136 ARG A N 1
ATOM 1036 C CA . ARG A 1 136 ? -27.225 -3.063 18.949 1.00 81.75 136 ARG A CA 1
ATOM 1037 C C . ARG A 1 136 ? -28.724 -2.772 18.842 1.00 81.75 136 ARG A C 1
ATOM 1039 O O . ARG A 1 136 ? -29.526 -3.671 19.064 1.00 81.75 136 ARG A O 1
ATOM 1046 N N . GLU A 1 137 ? -29.105 -1.581 18.387 1.00 84.19 137 GLU A N 1
ATOM 1047 C CA . GLU A 1 137 ? -30.510 -1.217 18.143 1.00 84.19 137 GLU A CA 1
ATOM 1048 C C . GLU A 1 137 ? -31.178 -2.162 17.131 1.00 84.19 137 GLU A C 1
ATOM 1050 O O . GLU A 1 137 ? -32.329 -2.571 17.294 1.00 84.19 137 GLU A O 1
ATOM 1055 N N . GLN A 1 138 ? -30.463 -2.543 16.070 1.00 83.88 138 GLN A N 1
ATOM 1056 C CA . GLN A 1 138 ? -30.972 -3.508 15.101 1.00 83.88 138 GLN A CA 1
ATOM 1057 C C . GLN A 1 138 ? -31.166 -4.892 15.732 1.00 83.88 138 GLN A C 1
ATOM 1059 O O . 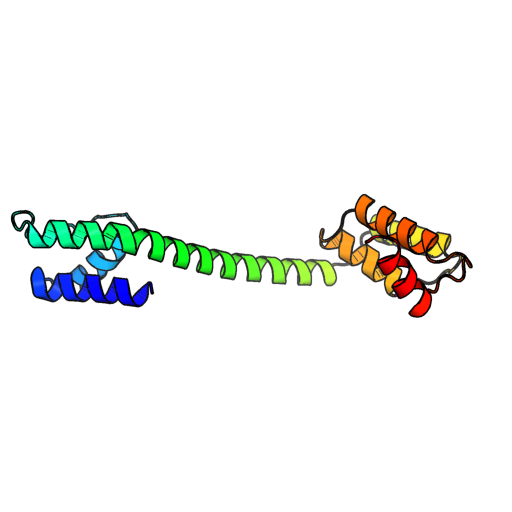GLN A 1 138 ? -32.178 -5.543 15.463 1.00 83.88 138 GLN A O 1
ATOM 1064 N N . PHE A 1 139 ? -30.228 -5.337 16.569 1.00 82.88 139 PHE A N 1
ATOM 1065 C CA . PHE A 1 139 ? -30.345 -6.596 17.297 1.00 82.88 139 PHE A CA 1
ATOM 1066 C C . PHE A 1 139 ? -31.559 -6.589 18.235 1.00 82.88 139 PHE A C 1
ATOM 1068 O O . PHE A 1 139 ? -32.370 -7.510 18.178 1.00 82.88 139 PHE A O 1
ATOM 1075 N N . GLU A 1 140 ? -31.751 -5.525 19.016 1.00 81.06 140 GLU A N 1
ATOM 1076 C CA . GLU A 1 140 ? -32.897 -5.362 19.923 1.00 81.06 140 GLU A CA 1
ATOM 1077 C C . GLU A 1 140 ? -34.237 -5.357 19.176 1.00 81.06 140 GLU A C 1
ATOM 1079 O O . GLU A 1 140 ? -35.207 -5.977 19.609 1.00 81.06 140 GLU A O 1
ATOM 1084 N N . ARG A 1 141 ? -34.300 -4.725 17.997 1.00 80.38 141 ARG A N 1
ATOM 1085 C CA . ARG A 1 141 ? -35.506 -4.758 17.148 1.00 80.38 141 ARG A CA 1
ATOM 1086 C C . ARG A 1 141 ? -35.853 -6.164 16.656 1.00 80.38 141 ARG A C 1
ATOM 1088 O O . ARG A 1 141 ? -37.029 -6.458 16.417 1.00 80.38 141 ARG A O 1
ATOM 1095 N N . LEU A 1 142 ? -34.847 -7.009 16.446 1.00 79.31 142 LEU A N 1
ATOM 1096 C CA . LEU A 1 142 ? -35.021 -8.398 16.019 1.00 79.31 142 LEU A CA 1
ATOM 1097 C C . LEU A 1 142 ? -35.352 -9.310 17.202 1.00 79.31 142 LEU A C 1
ATOM 1099 O O . LEU A 1 142 ? -36.170 -10.224 17.062 1.00 79.31 142 LEU A O 1
ATOM 1103 N N . ASP A 1 143 ? -34.773 -9.036 18.369 1.00 78.38 143 ASP A N 1
ATOM 1104 C CA . ASP A 1 143 ? -34.992 -9.781 19.603 1.00 78.38 143 ASP A CA 1
ATOM 1105 C C . ASP A 1 143 ? -36.258 -9.310 20.331 1.00 78.38 143 ASP A C 1
ATOM 1107 O O . ASP A 1 143 ? -36.236 -8.799 21.449 1.00 78.38 143 ASP A O 1
ATOM 1111 N N . ARG A 1 144 ? -37.415 -9.535 19.699 1.00 68.25 144 ARG A N 1
ATOM 1112 C CA . ARG A 1 144 ? -38.731 -9.184 20.269 1.00 68.25 144 ARG A CA 1
ATOM 1113 C C . ARG A 1 144 ? -39.028 -9.862 21.611 1.00 68.25 144 ARG A C 1
ATOM 1115 O O . ARG A 1 144 ? -39.973 -9.464 22.286 1.00 68.25 144 ARG A O 1
ATOM 1122 N N . CYS A 1 145 ? -38.287 -10.911 21.961 1.00 63.06 145 CYS A N 1
ATOM 1123 C CA . CYS A 1 145 ? -38.471 -11.661 23.198 1.00 63.06 145 CYS A CA 1
ATOM 1124 C C . CYS A 1 145 ? -37.529 -11.203 24.320 1.00 63.06 145 CYS A C 1
ATOM 1126 O O . CYS A 1 145 ? -37.685 -11.694 25.435 1.00 63.06 145 CYS A O 1
ATOM 1128 N N . GLY A 1 146 ? -36.574 -10.302 24.045 1.00 67.38 146 GLY A N 1
ATOM 1129 C CA . GLY A 1 146 ? -35.583 -9.843 25.023 1.00 67.38 146 GLY A CA 1
ATOM 1130 C C . GLY A 1 146 ? -34.748 -10.984 25.606 1.00 67.38 146 GLY A C 1
ATOM 1131 O O . GLY A 1 146 ? -34.324 -10.922 26.757 1.00 67.38 146 GLY A O 1
ATOM 1132 N N . ALA A 1 147 ? -34.569 -12.069 24.846 1.00 65.00 147 ALA A N 1
ATOM 1133 C CA . ALA A 1 147 ? -33.875 -13.264 25.316 1.00 65.00 147 ALA A CA 1
ATOM 1134 C C . ALA A 1 147 ? -32.343 -13.121 25.236 1.00 65.00 147 ALA A C 1
ATOM 1136 O O . ALA A 1 147 ? -31.616 -14.014 25.682 1.00 65.00 147 ALA A O 1
ATOM 1137 N N . GLY A 1 148 ? -31.851 -12.047 24.610 1.00 70.38 148 GLY A N 1
ATOM 1138 C CA . GLY A 1 148 ? -30.445 -11.824 24.287 1.00 70.38 148 GLY A CA 1
ATOM 1139 C C . GLY A 1 148 ? -29.919 -12.803 23.236 1.00 70.38 148 GLY A C 1
ATOM 1140 O O . GLY A 1 148 ? -28.710 -13.008 23.125 1.00 70.38 148 GLY A O 1
ATOM 1141 N N . LYS A 1 149 ? -30.812 -13.487 22.507 1.00 74.38 149 LYS A N 1
ATOM 1142 C CA . LYS A 1 149 ? -30.484 -14.565 21.564 1.00 74.38 149 LYS A CA 1
ATOM 1143 C C . LYS A 1 149 ? -31.437 -14.533 20.377 1.00 74.38 149 LYS A C 1
ATOM 1145 O O . LYS A 1 149 ? -32.648 -14.603 20.553 1.00 74.38 149 LYS A O 1
ATOM 1150 N N . LEU A 1 150 ? -30.881 -14.544 19.169 1.00 75.31 150 LEU A N 1
ATOM 1151 C CA . LEU A 1 150 ? -31.650 -14.652 17.929 1.00 75.31 150 LEU A CA 1
ATOM 1152 C C . LEU A 1 150 ? -31.602 -16.081 17.383 1.00 75.31 150 LEU A C 1
ATOM 1154 O O . LEU A 1 150 ? -30.532 -16.680 17.257 1.00 75.31 150 LEU A O 1
ATOM 1158 N N . GLN A 1 151 ? -32.756 -16.626 17.000 1.00 75.38 151 GLN A N 1
ATOM 1159 C CA . GLN A 1 151 ? -32.811 -17.842 16.189 1.00 75.38 151 GLN A CA 1
ATOM 1160 C C . GLN A 1 151 ? -32.610 -17.519 14.705 1.00 75.38 151 GLN A C 1
ATOM 1162 O O . GLN A 1 151 ? -33.052 -16.485 14.207 1.00 75.38 151 GLN A O 1
ATOM 1167 N N . LYS A 1 152 ? -32.012 -18.457 13.955 1.00 76.56 152 LYS A N 1
ATOM 1168 C CA . LYS A 1 152 ? -31.768 -18.315 12.504 1.00 76.56 152 LYS A CA 1
ATOM 1169 C C . LYS A 1 152 ? -33.033 -17.958 11.708 1.00 76.56 152 LYS A C 1
ATOM 1171 O O . LYS A 1 152 ? -32.956 -17.199 10.747 1.00 76.56 152 LYS A O 1
ATOM 1176 N N . SER A 1 153 ? -34.192 -18.470 12.121 1.00 68.50 153 SER A N 1
ATOM 1177 C CA . SER A 1 153 ? -35.496 -18.174 11.512 1.00 68.50 153 SER A CA 1
ATOM 1178 C C . SER A 1 153 ? -35.894 -16.697 11.638 1.00 68.50 153 SER A C 1
ATOM 1180 O O . SER A 1 153 ? -36.442 -16.131 10.697 1.00 68.50 153 SER A O 1
ATOM 1182 N N . GLN A 1 154 ? -35.571 -16.043 12.756 1.00 64.00 154 GLN A N 1
ATOM 1183 C CA . GLN A 1 154 ? -35.880 -14.627 12.995 1.00 64.00 154 GLN A CA 1
ATOM 1184 C C . GLN A 1 154 ? -35.015 -13.697 12.133 1.00 64.00 154 GLN A C 1
ATOM 1186 O O . GLN A 1 154 ? -35.481 -12.649 11.691 1.00 64.00 154 GLN A O 1
ATOM 1191 N N . ILE A 1 155 ? -33.783 -14.116 11.834 1.00 69.62 155 ILE A N 1
ATOM 1192 C CA . ILE A 1 155 ? -32.849 -13.374 10.976 1.00 69.62 155 ILE A CA 1
ATOM 1193 C C . ILE A 1 155 ? -33.321 -13.406 9.513 1.00 69.62 155 ILE A C 1
ATOM 1195 O O . ILE A 1 155 ? -33.328 -12.380 8.835 1.00 69.62 155 ILE A O 1
ATOM 1199 N N . LEU A 1 156 ? -33.777 -14.569 9.034 1.00 65.12 156 LEU A N 1
ATOM 1200 C CA . LEU A 1 156 ? -34.218 -14.745 7.645 1.00 65.12 156 LEU A CA 1
ATOM 1201 C C . LEU A 1 156 ? -35.486 -13.942 7.316 1.00 65.12 156 LEU A C 1
ATOM 1203 O O . LEU A 1 156 ? -35.571 -13.322 6.257 1.00 65.12 156 LEU A O 1
ATOM 1207 N N . HIS A 1 157 ? -36.460 -13.903 8.229 1.00 59.41 157 HIS A N 1
ATOM 1208 C CA . HIS A 1 157 ? -37.700 -13.152 8.010 1.00 59.41 157 HIS A CA 1
ATOM 1209 C C . HIS A 1 157 ? -37.489 -11.632 7.967 1.00 59.41 157 HIS A C 1
ATOM 1211 O O . HIS A 1 157 ? -38.212 -10.939 7.253 1.00 59.41 157 HIS A O 1
ATOM 1217 N N . ALA A 1 158 ? -36.484 -11.106 8.669 1.00 58.19 158 ALA A N 1
ATOM 1218 C CA . ALA A 1 158 ? -36.162 -9.682 8.638 1.00 58.19 158 ALA A CA 1
ATOM 1219 C C . ALA A 1 158 ? -35.511 -9.237 7.318 1.00 58.19 158 ALA A C 1
ATOM 1221 O O . ALA A 1 158 ? -35.784 -8.138 6.832 1.00 58.19 158 ALA A O 1
ATOM 1222 N N . HIS A 1 159 ? -34.694 -10.105 6.713 1.00 54.34 159 HIS A N 1
ATOM 1223 C CA . HIS A 1 159 ? -34.004 -9.803 5.458 1.00 54.34 159 HIS A CA 1
ATOM 1224 C C . HIS A 1 159 ? -34.955 -9.801 4.246 1.00 54.34 159 HIS A C 1
ATOM 1226 O O . HIS A 1 159 ? -34.718 -9.074 3.286 1.00 54.34 159 HIS A O 1
ATOM 1232 N N . HIS A 1 160 ? -36.054 -10.565 4.299 1.00 49.25 160 HIS A N 1
ATOM 1233 C CA . HIS A 1 160 ? -37.099 -10.562 3.266 1.00 49.25 160 HIS A CA 1
ATOM 1234 C C . HIS A 1 160 ? -38.125 -9.428 3.408 1.00 49.25 160 HIS A C 1
ATOM 1236 O O . HIS A 1 160 ? -38.780 -9.095 2.431 1.00 49.25 160 HIS A O 1
ATOM 1242 N N . ALA A 1 161 ? -38.275 -8.831 4.593 1.00 48.53 161 ALA A N 1
ATOM 1243 C CA . ALA A 1 161 ? -39.187 -7.703 4.811 1.00 48.53 161 ALA A CA 1
ATOM 1244 C C . ALA A 1 161 ? -38.578 -6.333 4.438 1.00 48.53 161 ALA A C 1
ATOM 1246 O O . ALA A 1 161 ? -39.273 -5.322 4.504 1.00 48.53 161 ALA A O 1
ATOM 1247 N N . SER A 1 162 ? -37.286 -6.300 4.088 1.00 44.91 162 SER A N 1
ATOM 1248 C CA . SER A 1 162 ? -36.507 -5.078 3.819 1.00 44.91 162 SER A CA 1
ATOM 1249 C C . SER A 1 162 ? -36.001 -4.979 2.367 1.00 44.91 162 SER A C 1
ATOM 1251 O O . SER A 1 162 ? -35.177 -4.112 2.079 1.00 44.91 162 SER A O 1
ATOM 1253 N N . ALA A 1 163 ? -36.464 -5.869 1.480 1.00 40.81 163 ALA A N 1
ATOM 1254 C CA . ALA A 1 163 ? -36.224 -5.862 0.033 1.00 40.81 163 ALA A CA 1
ATOM 1255 C C . ALA A 1 163 ? -37.535 -5.562 -0.703 1.00 40.81 163 ALA A C 1
ATOM 1257 O O . ALA A 1 163 ? -37.474 -4.859 -1.735 1.00 40.81 163 ALA A O 1
#